Protein AF-A0A850MMD8-F1 (afdb_monomer_lite)

Structure (mmCIF, N/CA/C/O backbone):
data_AF-A0A850MMD8-F1
#
_entry.id   AF-A0A850MMD8-F1
#
loop_
_atom_site.group_PDB
_atom_site.id
_atom_site.type_symbol
_atom_site.label_atom_id
_atom_site.label_alt_id
_atom_site.label_comp_id
_atom_site.label_asym_id
_atom_site.label_entity_id
_atom_site.label_seq_id
_atom_site.pdbx_PDB_ins_code
_atom_site.Cartn_x
_atom_site.Cartn_y
_atom_site.Cartn_z
_atom_site.occupancy
_atom_site.B_iso_or_equiv
_atom_site.auth_seq_id
_atom_site.auth_comp_id
_atom_site.auth_asym_id
_atom_site.auth_atom_id
_atom_site.pdbx_PDB_model_num
ATOM 1 N N . ILE A 1 1 ? 17.928 2.950 -8.698 1.00 56.78 1 ILE A N 1
ATOM 2 C CA . ILE A 1 1 ? 17.664 1.497 -8.793 1.00 56.78 1 ILE A CA 1
ATOM 3 C C . ILE A 1 1 ? 16.423 1.160 -7.983 1.00 56.78 1 ILE A C 1
ATOM 5 O O . ILE A 1 1 ? 16.447 1.295 -6.770 1.00 56.78 1 ILE A O 1
ATOM 9 N N . SER A 1 2 ? 15.325 0.757 -8.626 1.00 57.56 2 SER A N 1
ATOM 10 C CA . SER A 1 2 ? 14.148 0.294 -7.867 1.00 57.56 2 SER A CA 1
ATOM 11 C C . SER A 1 2 ? 14.250 -1.174 -7.427 1.00 57.56 2 SER A C 1
ATOM 13 O O . SER A 1 2 ? 13.394 -1.638 -6.685 1.00 57.56 2 SER A O 1
ATOM 15 N N . ASP A 1 3 ? 15.302 -1.896 -7.844 1.00 64.00 3 ASP A N 1
ATOM 16 C CA . ASP A 1 3 ? 15.527 -3.306 -7.482 1.00 64.00 3 ASP A CA 1
ATOM 17 C C . ASP A 1 3 ? 16.199 -3.509 -6.106 1.00 64.00 3 ASP A C 1
ATOM 19 O O . ASP A 1 3 ? 16.391 -4.643 -5.669 1.00 64.00 3 ASP A O 1
ATOM 23 N N . GLY A 1 4 ? 16.549 -2.420 -5.409 1.00 67.31 4 GLY A N 1
ATOM 24 C CA . GLY A 1 4 ? 17.187 -2.471 -4.092 1.00 67.31 4 GLY A CA 1
ATOM 25 C C . GLY A 1 4 ? 18.696 -2.748 -4.097 1.00 67.31 4 GLY A C 1
ATOM 26 O O . GLY A 1 4 ? 19.254 -3.039 -3.034 1.00 67.31 4 GLY A O 1
ATOM 27 N N . TYR A 1 5 ? 19.391 -2.651 -5.238 1.00 70.56 5 TYR A N 1
ATOM 28 C CA . TYR A 1 5 ? 20.847 -2.808 -5.293 1.00 70.56 5 TYR A CA 1
ATOM 29 C C . TYR A 1 5 ? 21.573 -1.941 -4.255 1.00 70.56 5 TYR A C 1
ATOM 31 O O . TYR A 1 5 ? 21.380 -0.727 -4.157 1.00 70.56 5 TYR A O 1
ATOM 39 N N . ASN A 1 6 ? 22.449 -2.590 -3.485 1.00 72.56 6 ASN A N 1
ATOM 40 C CA . ASN A 1 6 ? 23.214 -1.989 -2.393 1.00 72.56 6 ASN A CA 1
ATOM 41 C C . ASN A 1 6 ? 22.350 -1.232 -1.358 1.00 72.56 6 ASN A C 1
ATOM 43 O O . ASN A 1 6 ? 22.802 -0.263 -0.752 1.00 72.56 6 ASN A O 1
ATOM 47 N N . GLY A 1 7 ? 21.084 -1.635 -1.189 1.00 75.94 7 GLY A N 1
ATOM 48 C CA . GLY A 1 7 ? 20.137 -0.990 -0.277 1.00 75.94 7 GLY A CA 1
ATOM 49 C C . GLY A 1 7 ? 19.680 0.402 -0.721 1.00 75.94 7 GLY A C 1
ATOM 50 O O . GLY A 1 7 ? 19.004 1.090 0.043 1.00 75.94 7 GLY A O 1
ATOM 51 N N . SER A 1 8 ? 20.034 0.831 -1.936 1.00 74.25 8 SER A N 1
ATOM 52 C CA . SER A 1 8 ? 19.597 2.107 -2.488 1.00 74.25 8 SER A CA 1
ATOM 53 C C . SER A 1 8 ? 18.377 1.905 -3.373 1.00 74.25 8 SER A C 1
ATOM 55 O O . SER A 1 8 ? 18.451 1.276 -4.426 1.00 74.25 8 SER A O 1
ATOM 57 N N . TYR A 1 9 ? 17.265 2.500 -2.953 1.00 74.81 9 TYR A N 1
ATOM 58 C CA . TYR A 1 9 ? 16.019 2.559 -3.721 1.00 74.81 9 TYR A CA 1
ATOM 59 C C . TYR A 1 9 ? 15.891 3.858 -4.526 1.00 74.81 9 TYR A C 1
ATOM 61 O O . TYR A 1 9 ? 14.892 4.090 -5.204 1.00 74.81 9 TYR A O 1
ATOM 69 N N . TRP A 1 10 ? 16.899 4.731 -4.445 1.00 74.06 10 TRP A N 1
ATOM 70 C CA . TRP A 1 10 ? 16.882 6.024 -5.112 1.00 74.06 10 TRP A CA 1
ATOM 71 C C . TRP A 1 10 ? 17.187 5.874 -6.600 1.00 74.06 10 TRP A C 1
ATOM 73 O O . TRP A 1 10 ? 18.110 5.161 -7.006 1.00 74.06 10 TRP A O 1
ATOM 83 N N . ASN A 1 11 ? 16.391 6.558 -7.416 1.00 78.44 11 ASN A N 1
ATOM 84 C CA . ASN A 1 11 ? 16.565 6.674 -8.855 1.00 78.44 11 ASN A CA 1
ATOM 85 C C . ASN A 1 11 ? 16.994 8.110 -9.170 1.00 78.44 11 ASN A C 1
ATOM 87 O O . ASN A 1 11 ? 16.187 9.028 -9.042 1.00 78.44 11 ASN A O 1
ATOM 91 N N . THR A 1 12 ? 18.279 8.319 -9.453 1.00 84.81 12 THR A N 1
ATOM 92 C CA . THR A 1 12 ? 18.892 9.660 -9.525 1.00 84.81 12 THR A CA 1
ATOM 93 C C . THR A 1 12 ? 19.184 10.123 -10.952 1.00 84.81 12 THR A C 1
ATOM 95 O O . THR A 1 12 ? 19.474 11.299 -11.159 1.00 84.81 12 THR A O 1
ATOM 98 N N . GLY A 1 13 ? 19.115 9.217 -11.927 1.00 88.25 13 GLY A N 1
ATOM 99 C CA . GLY A 1 13 ? 19.238 9.496 -13.353 1.00 88.25 13 GLY A CA 1
ATOM 100 C C . GLY A 1 13 ? 17.928 9.948 -14.001 1.00 88.25 13 GLY A C 1
ATOM 101 O O . GLY A 1 13 ? 16.879 10.049 -13.365 1.00 88.25 13 GLY A O 1
ATOM 102 N N . SER A 1 14 ? 17.991 10.247 -15.301 1.00 91.19 14 SER A N 1
ATOM 103 C CA . SER A 1 14 ? 16.820 10.649 -16.079 1.00 91.19 14 SER A CA 1
ATOM 104 C C . SER A 1 14 ? 16.006 9.420 -16.475 1.00 91.19 14 SER A C 1
ATOM 106 O O . SER A 1 14 ? 16.485 8.593 -17.243 1.00 91.19 14 SER A O 1
ATOM 108 N N . SER A 1 15 ? 14.743 9.373 -16.055 1.00 92.50 15 SER A N 1
ATOM 109 C CA . SER A 1 15 ? 13.777 8.366 -16.512 1.00 92.50 15 SER A CA 1
ATOM 110 C C . SER A 1 15 ? 12.998 8.863 -17.731 1.00 92.50 15 SER A C 1
ATOM 112 O O . SER A 1 15 ? 12.528 10.005 -17.747 1.00 92.5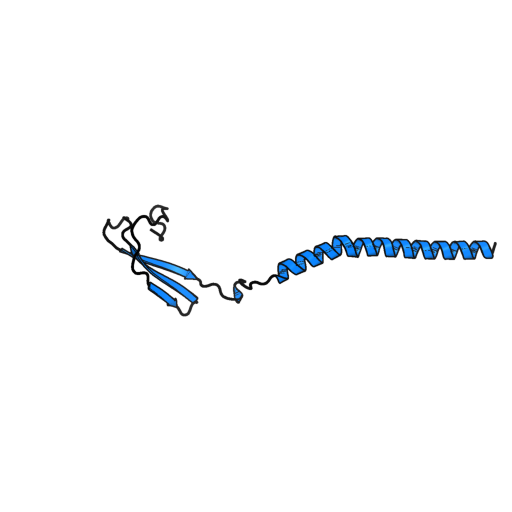0 15 SER A O 1
ATOM 114 N N . ARG A 1 16 ? 12.858 8.034 -18.772 1.00 94.25 16 ARG A N 1
ATOM 115 C CA . ARG A 1 16 ? 12.172 8.380 -20.030 1.00 94.25 16 ARG A CA 1
ATOM 116 C C . ARG A 1 16 ? 11.387 7.199 -20.592 1.00 94.25 16 ARG A C 1
ATOM 118 O O . ARG A 1 16 ? 11.653 6.048 -20.267 1.00 94.25 16 ARG A O 1
ATOM 125 N N . PHE A 1 17 ? 10.435 7.520 -21.469 1.00 96.62 17 PHE A N 1
ATOM 126 C CA . PHE A 1 17 ? 9.676 6.555 -22.274 1.00 96.62 17 PHE A CA 1
ATOM 127 C C . PHE A 1 17 ? 9.092 5.379 -21.468 1.00 96.62 17 PHE A C 1
ATOM 129 O O . PHE A 1 17 ? 9.367 4.224 -21.794 1.00 96.62 17 PHE A O 1
ATOM 136 N N . PRO A 1 18 ? 8.315 5.640 -20.399 1.00 96.00 18 PRO A N 1
ATOM 137 C CA . PRO A 1 18 ? 7.693 4.558 -19.654 1.00 96.00 18 PRO A CA 1
ATOM 138 C C . PRO A 1 18 ? 6.665 3.819 -20.522 1.00 96.00 18 PRO A C 1
ATOM 140 O O . PRO A 1 18 ? 5.955 4.435 -21.320 1.00 96.00 18 PRO A O 1
ATOM 143 N N . ALA A 1 19 ? 6.546 2.510 -20.315 1.00 97.94 19 ALA A N 1
ATOM 144 C CA . ALA A 1 19 ? 5.473 1.683 -20.851 1.00 97.94 19 ALA A CA 1
ATOM 145 C C . ALA A 1 19 ? 4.872 0.811 -19.744 1.00 97.94 19 ALA A C 1
ATOM 147 O O . ALA A 1 19 ? 5.548 0.430 -18.786 1.00 97.94 19 ALA A O 1
ATOM 148 N N . ILE A 1 20 ? 3.581 0.517 -19.884 1.00 97.44 20 ILE A N 1
ATOM 149 C CA . ILE A 1 20 ? 2.784 -0.181 -18.879 1.00 97.44 20 ILE A CA 1
ATOM 150 C C . ILE A 1 20 ? 1.927 -1.267 -19.527 1.00 97.44 20 ILE A C 1
ATOM 152 O O . ILE A 1 20 ? 1.367 -1.061 -20.604 1.00 97.44 20 ILE A O 1
ATOM 156 N N . ALA A 1 21 ? 1.813 -2.411 -18.858 1.00 97.50 21 ALA A N 1
ATOM 157 C CA . ALA A 1 21 ? 0.910 -3.495 -19.229 1.00 97.50 21 ALA A CA 1
ATOM 158 C C . ALA A 1 21 ? 0.343 -4.168 -17.973 1.00 97.50 21 ALA A C 1
ATOM 160 O O . ALA A 1 21 ? 0.970 -4.144 -16.915 1.00 97.50 21 ALA A O 1
ATOM 161 N N . ILE A 1 22 ? -0.840 -4.768 -18.091 1.00 96.62 22 ILE A N 1
ATOM 162 C CA . ILE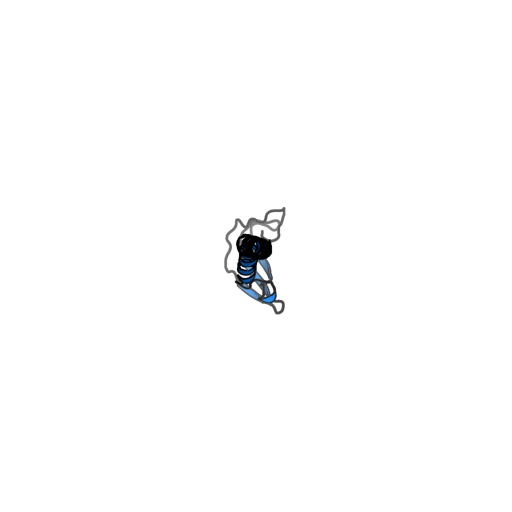 A 1 22 ? -1.483 -5.526 -17.013 1.00 96.62 22 ILE A CA 1
ATOM 163 C C . ILE A 1 22 ? -1.594 -6.978 -17.472 1.00 96.62 22 ILE A C 1
ATOM 165 O O . ILE A 1 22 ? -2.063 -7.227 -18.584 1.00 96.62 22 ILE A O 1
ATOM 169 N N . ASP A 1 23 ? -1.143 -7.920 -16.646 1.00 95.38 23 ASP A N 1
ATOM 170 C CA . ASP A 1 23 ? -1.274 -9.350 -16.928 1.00 95.38 23 ASP A CA 1
ATOM 171 C C . ASP A 1 23 ? -2.609 -9.937 -16.428 1.00 95.38 23 ASP A C 1
ATOM 173 O O . ASP A 1 23 ? -3.441 -9.266 -15.812 1.00 95.38 23 ASP A O 1
ATOM 177 N N . TYR A 1 24 ? -2.821 -11.227 -16.690 1.00 94.12 24 TYR A N 1
ATOM 178 C CA . TYR A 1 24 ? -4.031 -11.942 -16.272 1.00 94.12 24 TYR A CA 1
ATOM 179 C C . TYR A 1 24 ? -4.153 -12.107 -14.745 1.00 94.12 24 TYR A C 1
ATOM 181 O O . TYR A 1 24 ? -5.243 -12.383 -14.250 1.00 94.12 24 TYR A O 1
ATOM 189 N N . ASN A 1 25 ? -3.059 -11.923 -14.001 1.00 92.50 25 ASN A N 1
ATOM 190 C CA . ASN A 1 25 ? -3.009 -12.009 -12.543 1.00 92.50 25 ASN A CA 1
ATOM 191 C C . ASN A 1 25 ? -3.240 -10.653 -11.866 1.00 92.50 25 ASN A C 1
ATOM 193 O O . ASN A 1 25 ? -3.036 -10.536 -10.658 1.00 92.50 25 ASN A O 1
ATOM 197 N N . GLN A 1 26 ? -3.654 -9.629 -12.619 1.00 92.94 26 GLN A N 1
ATOM 198 C CA . GLN A 1 26 ? -3.812 -8.260 -12.118 1.00 92.94 26 GLN A CA 1
ATOM 199 C C . GLN A 1 26 ? -2.491 -7.684 -11.590 1.00 92.94 26 GLN A C 1
ATOM 201 O O . GLN A 1 26 ? -2.464 -6.867 -10.668 1.00 92.94 26 GLN A O 1
ATOM 206 N N . THR A 1 27 ? -1.378 -8.097 -12.191 1.00 94.88 27 THR A N 1
ATOM 207 C CA . THR A 1 27 ? -0.069 -7.500 -11.959 1.00 94.88 27 THR A CA 1
ATOM 208 C C . THR A 1 27 ? 0.151 -6.402 -12.983 1.00 94.88 27 THR A C 1
ATOM 210 O O . THR A 1 27 ? 0.068 -6.616 -14.192 1.00 94.88 27 THR A O 1
ATOM 213 N N . MET A 1 28 ? 0.434 -5.200 -12.492 1.00 95.69 28 MET A N 1
ATOM 214 C CA . MET A 1 28 ? 0.860 -4.080 -13.310 1.00 95.69 28 MET A CA 1
ATOM 215 C C . MET A 1 28 ? 2.368 -4.167 -13.519 1.00 95.69 28 MET A C 1
ATOM 217 O O . MET A 1 28 ? 3.138 -4.105 -12.561 1.00 95.69 28 MET A O 1
ATOM 221 N N . HIS A 1 29 ? 2.775 -4.278 -14.776 1.00 95.31 29 HIS A N 1
ATOM 222 C CA . HIS A 1 29 ? 4.157 -4.268 -15.229 1.00 95.31 29 HIS A CA 1
ATOM 223 C C . HIS A 1 29 ? 4.508 -2.871 -15.719 1.00 95.31 29 HIS A C 1
ATOM 225 O O . HIS A 1 29 ? 3.813 -2.333 -16.581 1.00 95.31 29 HIS A O 1
ATOM 231 N N . VAL A 1 30 ? 5.591 -2.294 -15.204 1.00 94.81 30 VAL A N 1
ATOM 232 C CA . VAL A 1 30 ? 6.086 -0.984 -15.634 1.00 94.81 30 VAL A CA 1
ATOM 233 C C . VAL A 1 30 ? 7.532 -1.131 -16.071 1.00 94.81 30 VAL A C 1
ATOM 235 O O . VAL A 1 30 ? 8.362 -1.632 -15.314 1.00 94.81 30 VAL A O 1
ATOM 238 N N . VAL A 1 31 ? 7.830 -0.682 -17.288 1.00 94.25 31 VAL A N 1
ATOM 239 C CA . VAL A 1 31 ? 9.192 -0.597 -17.828 1.00 94.25 31 VAL A CA 1
ATOM 240 C C . VAL A 1 31 ? 9.513 0.840 -18.204 1.00 94.25 31 VAL A C 1
ATOM 242 O O . VAL A 1 31 ? 8.625 1.578 -18.628 1.00 94.25 31 VAL A O 1
ATOM 245 N N . TRP A 1 32 ? 10.763 1.261 -18.049 1.00 93.75 32 TRP A N 1
ATOM 246 C CA . TRP A 1 32 ? 11.209 2.591 -18.467 1.00 93.75 32 TRP A CA 1
ATOM 247 C C . TRP A 1 32 ? 12.693 2.591 -18.809 1.00 93.75 32 TRP A C 1
ATOM 249 O O . TRP A 1 32 ? 13.447 1.741 -18.350 1.00 93.75 32 TRP A O 1
ATOM 259 N N . TYR A 1 33 ? 13.103 3.558 -19.620 1.00 91.81 33 TYR A N 1
ATOM 260 C CA . TYR A 1 33 ? 14.508 3.837 -19.886 1.00 91.81 33 TYR A CA 1
ATOM 261 C C . TYR A 1 33 ? 15.065 4.732 -18.782 1.00 91.81 33 TYR A C 1
ATOM 263 O O . TYR A 1 33 ? 14.437 5.741 -18.450 1.00 91.81 33 TYR A O 1
ATOM 271 N N . ASP A 1 34 ? 16.226 4.396 -18.230 1.00 91.38 34 ASP A N 1
ATOM 272 C CA . ASP A 1 34 ? 16.846 5.157 -17.149 1.00 91.38 34 ASP A CA 1
ATOM 273 C C . ASP A 1 34 ? 18.357 5.301 -17.320 1.00 91.38 34 ASP A C 1
ATOM 275 O O . ASP A 1 34 ? 18.997 4.432 -17.894 1.00 91.38 34 ASP A O 1
ATOM 279 N N . SER A 1 35 ? 18.913 6.401 -16.811 1.00 90.50 35 SER A N 1
ATOM 280 C CA . SER A 1 35 ? 20.349 6.704 -16.861 1.00 90.50 35 SER A CA 1
ATOM 281 C C . SER A 1 35 ? 21.012 6.677 -15.474 1.00 90.50 35 SER A C 1
ATOM 283 O O . SER A 1 35 ? 22.025 7.349 -15.247 1.00 90.50 35 SER A O 1
ATOM 285 N N . THR A 1 36 ? 20.378 6.044 -14.482 1.00 87.00 36 THR A N 1
ATOM 286 C CA . THR A 1 36 ? 20.910 5.937 -13.120 1.00 87.00 36 THR A CA 1
ATOM 287 C C . THR A 1 36 ? 22.089 4.977 -13.104 1.00 87.00 36 THR A C 1
ATOM 289 O O . THR A 1 36 ? 21.905 3.771 -13.222 1.00 87.00 36 THR A O 1
ATOM 292 N N . ALA A 1 37 ? 23.281 5.512 -12.835 1.00 82.19 37 ALA A N 1
ATOM 293 C CA . ALA A 1 37 ? 24.487 4.709 -12.687 1.00 82.19 37 ALA A CA 1
ATOM 294 C C . ALA A 1 37 ? 24.290 3.567 -11.674 1.00 82.19 37 ALA A C 1
ATOM 296 O O . ALA A 1 37 ? 23.852 3.781 -10.536 1.00 82.19 37 ALA A O 1
ATOM 297 N N . CYS A 1 38 ? 24.637 2.354 -12.090 1.00 76.62 38 CYS A N 1
ATOM 298 C CA . CYS A 1 38 ? 24.443 1.139 -11.314 1.00 76.62 38 CYS A CA 1
ATOM 299 C C . CYS A 1 38 ? 25.685 0.236 -11.372 1.00 76.62 38 CYS A C 1
ATOM 301 O O . CYS A 1 38 ? 26.752 0.636 -11.832 1.00 76.62 38 CYS A O 1
ATOM 303 N N . LYS A 1 39 ? 25.570 -1.009 -10.887 1.00 77.56 39 LYS A N 1
ATOM 304 C CA . LYS 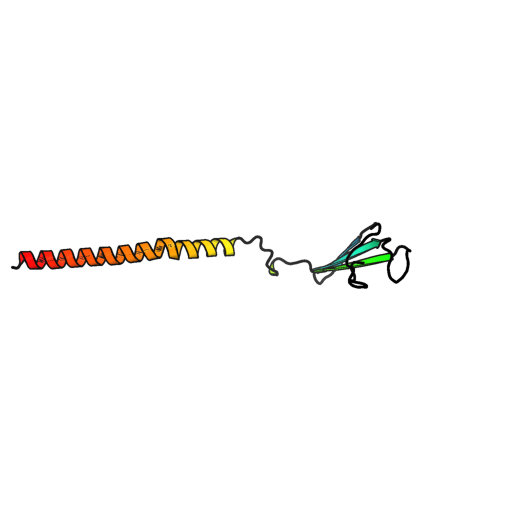A 1 39 ? 26.686 -1.975 -10.917 1.00 77.56 39 LYS A CA 1
ATOM 305 C C . LYS A 1 39 ? 27.147 -2.352 -12.323 1.00 77.56 39 LYS A C 1
ATOM 307 O O . LYS A 1 39 ? 28.223 -2.925 -12.462 1.00 77.56 39 LYS A O 1
ATOM 312 N N . TRP A 1 40 ? 26.313 -2.094 -13.326 1.00 73.44 40 TRP A N 1
ATOM 313 C CA . TRP A 1 40 ? 26.568 -2.455 -14.714 1.00 73.44 40 TRP A CA 1
ATOM 314 C C . TRP A 1 40 ? 27.172 -1.314 -15.535 1.00 73.44 40 TRP A C 1
ATOM 316 O O . TRP A 1 40 ? 27.708 -1.591 -16.601 1.00 73.44 40 TRP A O 1
ATOM 326 N N . GLY A 1 41 ? 27.197 -0.083 -15.011 1.00 79.00 41 GLY A N 1
ATOM 327 C CA . GLY A 1 41 ? 27.802 1.052 -15.698 1.00 79.00 41 GLY A CA 1
ATOM 328 C C . GLY A 1 41 ? 27.055 2.365 -15.498 1.00 79.00 41 GLY A C 1
ATOM 329 O O . GLY A 1 41 ? 26.327 2.563 -14.524 1.00 79.00 41 GLY A O 1
ATOM 330 N N . THR A 1 42 ? 27.324 3.283 -16.424 1.00 82.62 42 THR A N 1
ATOM 331 C CA . THR A 1 42 ? 26.689 4.604 -16.564 1.00 82.62 42 THR A CA 1
ATOM 332 C C . THR A 1 42 ? 26.006 4.749 -17.927 1.00 82.62 42 THR A C 1
ATOM 334 O O . THR A 1 42 ? 25.788 5.870 -18.391 1.00 82.62 42 THR A O 1
ATOM 337 N N . ASP A 1 43 ? 25.795 3.643 -18.637 1.00 85.38 43 ASP A N 1
ATOM 338 C CA . ASP A 1 43 ? 24.970 3.616 -19.833 1.00 85.38 43 ASP A CA 1
ATOM 339 C C . ASP A 1 43 ? 23.490 3.717 -19.447 1.00 85.38 43 ASP A C 1
ATOM 341 O O . ASP A 1 43 ? 23.157 4.062 -18.317 1.00 85.38 43 ASP A O 1
ATOM 345 N N . ASN A 1 44 ? 22.597 3.564 -20.422 1.00 88.06 44 ASN A N 1
ATOM 346 C CA . ASN A 1 44 ? 21.176 3.666 -20.139 1.00 88.06 44 ASN A CA 1
ATOM 347 C C . ASN A 1 44 ? 20.554 2.285 -20.173 1.00 88.06 44 ASN A C 1
ATOM 349 O O . ASN A 1 44 ? 20.687 1.567 -21.167 1.00 88.06 44 ASN A O 1
ATOM 353 N N . GLU A 1 45 ? 19.827 1.952 -19.120 1.00 87.12 45 GLU A N 1
ATOM 354 C CA . GLU A 1 45 ? 19.227 0.646 -18.948 1.00 87.12 45 GLU A CA 1
ATOM 355 C C . GLU A 1 45 ? 17.707 0.694 -19.075 1.00 87.12 45 GLU A C 1
ATOM 357 O O . GLU A 1 45 ? 17.046 1.718 -18.875 1.00 87.12 45 GLU A O 1
ATOM 362 N N . ILE A 1 46 ? 17.137 -0.465 -19.397 1.00 89.38 46 ILE A N 1
ATOM 363 C CA . ILE A 1 46 ? 15.704 -0.688 -19.266 1.00 89.38 46 ILE A CA 1
ATOM 364 C C . ILE A 1 46 ? 15.442 -1.193 -17.855 1.00 89.38 46 ILE A C 1
ATOM 366 O O . ILE A 1 46 ? 15.830 -2.300 -17.485 1.00 89.38 46 ILE A O 1
ATOM 370 N N . MET A 1 47 ? 14.770 -0.363 -17.075 1.00 88.12 47 MET A N 1
ATOM 371 C CA . MET A 1 47 ? 14.334 -0.676 -15.727 1.00 88.12 47 MET A CA 1
ATOM 372 C C . MET A 1 47 ? 12.946 -1.314 -15.759 1.00 88.12 47 MET A C 1
ATOM 374 O O . MET A 1 47 ? 12.147 -1.061 -16.663 1.00 88.12 47 MET A O 1
ATOM 378 N N . TYR A 1 48 ? 12.660 -2.133 -14.750 1.00 90.06 48 TYR A N 1
ATOM 379 C CA . TYR A 1 48 ? 11.411 -2.871 -14.624 1.00 90.06 48 TYR A CA 1
ATOM 380 C C . TYR A 1 48 ? 10.962 -2.923 -13.167 1.00 90.06 48 TYR A C 1
ATOM 382 O O . TYR A 1 48 ? 11.767 -3.155 -12.265 1.00 90.06 48 TYR A O 1
ATOM 390 N N . THR A 1 49 ? 9.667 -2.727 -12.939 1.00 90.25 49 THR A N 1
ATOM 391 C CA . THR A 1 49 ? 9.033 -2.967 -11.646 1.00 90.25 49 THR A CA 1
ATOM 392 C C . THR A 1 49 ? 7.629 -3.517 -11.833 1.00 90.25 49 THR A C 1
ATOM 394 O O . THR A 1 49 ? 7.006 -3.357 -12.888 1.00 90.25 49 THR A O 1
ATOM 397 N N . THR A 1 50 ? 7.125 -4.165 -10.789 1.00 93.25 50 THR A N 1
ATOM 398 C CA . THR A 1 50 ? 5.772 -4.709 -10.760 1.00 93.25 50 THR A CA 1
ATOM 399 C C . THR A 1 50 ? 5.071 -4.330 -9.483 1.00 93.25 50 THR A C 1
ATOM 401 O O . THR A 1 50 ? 5.667 -4.356 -8.407 1.00 93.25 50 THR A O 1
ATOM 404 N N . THR A 1 51 ? 3.776 -4.081 -9.588 1.00 91.69 51 THR A N 1
ATOM 405 C CA . THR A 1 51 ? 2.912 -3.989 -8.419 1.00 91.69 51 THR A CA 1
ATOM 406 C C . THR A 1 51 ? 1.606 -4.710 -8.687 1.00 91.69 51 THR A C 1
ATOM 408 O O . THR A 1 51 ? 1.127 -4.762 -9.819 1.00 91.69 51 THR A O 1
ATOM 411 N N . ARG A 1 52 ? 1.027 -5.285 -7.640 1.00 91.62 52 ARG A N 1
ATOM 412 C CA . ARG A 1 52 ? -0.289 -5.903 -7.724 1.00 91.62 52 ARG A CA 1
ATOM 413 C C . ARG A 1 52 ? -1.348 -4.806 -7.731 1.00 91.62 52 ARG A C 1
ATOM 415 O O . ARG A 1 52 ? -1.314 -3.915 -6.884 1.00 91.62 52 ARG A O 1
ATOM 422 N N . ILE A 1 53 ? -2.296 -4.885 -8.656 1.00 89.06 53 ILE A N 1
ATOM 423 C CA . ILE A 1 53 ? -3.460 -4.004 -8.670 1.00 89.06 53 ILE A CA 1
ATOM 424 C C . ILE A 1 53 ? -4.431 -4.511 -7.594 1.00 89.06 53 ILE A C 1
ATOM 426 O O . ILE A 1 53 ? -4.850 -5.670 -7.662 1.00 89.06 53 ILE A O 1
ATOM 430 N N . PRO A 1 54 ? -4.761 -3.696 -6.574 1.00 83.62 54 PRO A N 1
ATOM 431 C CA . PRO A 1 54 ? -5.774 -4.066 -5.601 1.00 83.62 54 PRO A CA 1
ATOM 432 C C . PRO A 1 54 ? -7.142 -4.126 -6.279 1.00 83.62 54 PRO A C 1
ATOM 434 O O . PRO A 1 54 ? -7.519 -3.249 -7.056 1.00 83.62 54 PRO A O 1
ATOM 437 N N . THR A 1 55 ? -7.879 -5.179 -5.969 1.00 76.50 55 THR A N 1
ATOM 438 C CA . THR A 1 55 ? -9.255 -5.403 -6.395 1.00 76.50 55 THR A CA 1
ATOM 439 C C . THR A 1 55 ? -10.231 -4.877 -5.351 1.00 76.50 55 THR A C 1
ATOM 441 O O . THR A 1 55 ? -9.853 -4.547 -4.226 1.00 76.50 55 THR A O 1
ATOM 444 N N . I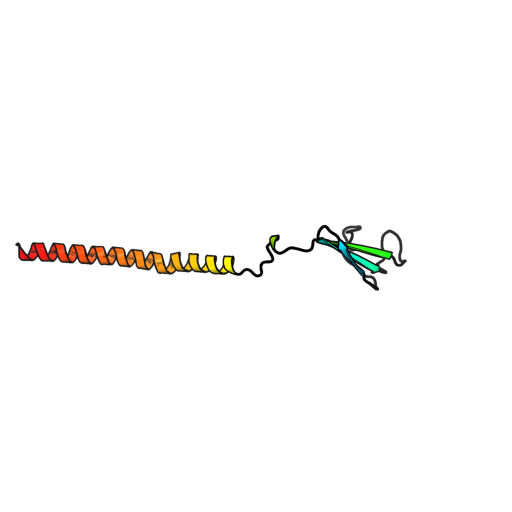LE A 1 56 ? -11.516 -4.847 -5.702 1.00 72.38 56 ILE A N 1
ATOM 445 C CA . ILE A 1 56 ? -12.592 -4.531 -4.753 1.00 72.38 56 ILE A CA 1
ATOM 446 C C . ILE A 1 56 ? -12.597 -5.537 -3.582 1.00 72.38 56 ILE A C 1
ATOM 448 O O . ILE A 1 56 ? -12.948 -5.184 -2.464 1.00 72.38 56 ILE A O 1
ATOM 452 N N . GLU A 1 57 ? -12.141 -6.773 -3.797 1.00 72.56 57 GLU A N 1
ATOM 453 C CA . GLU A 1 57 ? -12.066 -7.804 -2.753 1.00 72.56 57 GLU A CA 1
ATOM 454 C C . GLU A 1 57 ? -10.917 -7.563 -1.758 1.00 72.56 57 GLU A C 1
ATOM 456 O O . GLU A 1 57 ? -10.972 -8.031 -0.623 1.00 72.56 57 GLU A O 1
ATOM 461 N N . ASP A 1 58 ? -9.907 -6.774 -2.141 1.00 73.31 58 ASP A N 1
ATOM 462 C CA . ASP A 1 58 ? -8.765 -6.422 -1.289 1.00 73.31 58 ASP A CA 1
ATOM 463 C C . ASP A 1 58 ? -9.071 -5.318 -0.265 1.00 73.31 58 ASP A C 1
ATOM 465 O O . ASP A 1 58 ? -8.185 -4.889 0.477 1.00 73.31 58 ASP A O 1
ATOM 469 N N . GLY A 1 59 ? -10.319 -4.846 -0.201 1.00 62.28 59 GLY A N 1
ATOM 470 C CA . GLY A 1 59 ? -10.767 -3.914 0.830 1.00 62.28 59 GLY A CA 1
ATOM 471 C C . GLY A 1 59 ? -10.622 -2.435 0.472 1.00 62.28 59 GLY A C 1
ATOM 472 O O . GLY A 1 59 ? -10.829 -1.586 1.343 1.00 62.28 59 GLY A O 1
ATOM 473 N N . TRP A 1 60 ? -10.312 -2.080 -0.784 1.00 61.59 60 TRP A N 1
ATOM 474 C CA . TRP A 1 60 ? -10.451 -0.691 -1.241 1.00 61.59 60 TRP A CA 1
ATOM 475 C C . TRP A 1 60 ? -11.910 -0.394 -1.588 1.00 61.59 60 TRP A C 1
ATOM 477 O O . TRP A 1 60 ? -12.288 -0.202 -2.740 1.00 61.59 60 TRP A O 1
ATOM 487 N N . ASN A 1 61 ? -12.754 -0.396 -0.562 1.00 55.12 61 ASN A N 1
ATOM 488 C CA . ASN A 1 61 ? -14.198 -0.351 -0.765 1.00 55.12 61 ASN A CA 1
ATOM 489 C C . ASN A 1 61 ? -14.740 1.087 -0.766 1.00 55.12 61 ASN A C 1
ATOM 491 O O . ASN A 1 61 ? -15.940 1.284 -0.925 1.00 55.12 61 ASN A O 1
ATOM 495 N N . GLY A 1 62 ? -13.900 2.097 -0.487 1.00 61.06 62 GLY A N 1
ATOM 496 C CA . GLY A 1 62 ? -14.386 3.434 -0.111 1.00 61.06 62 GLY A CA 1
ATOM 497 C C . GLY A 1 62 ? -15.409 3.388 1.039 1.00 61.06 62 GLY A C 1
ATOM 498 O O . GLY A 1 62 ? -16.175 4.328 1.226 1.00 61.06 62 GLY A O 1
ATOM 499 N N . ASP A 1 63 ? -15.452 2.268 1.765 1.00 61.50 63 ASP A N 1
ATOM 500 C CA . ASP A 1 63 ? -16.595 1.855 2.560 1.00 61.50 63 ASP A CA 1
ATOM 501 C C . ASP A 1 63 ? -16.448 2.401 3.972 1.00 61.50 63 ASP A C 1
ATOM 503 O O . ASP A 1 63 ? -15.617 1.967 4.774 1.00 61.50 63 ASP A O 1
ATOM 507 N N . THR A 1 64 ? -17.255 3.417 4.250 1.00 61.69 64 THR A N 1
ATOM 508 C CA . THR A 1 64 ? -17.325 4.092 5.540 1.00 61.69 64 THR A CA 1
ATOM 509 C C . THR A 1 64 ? -18.110 3.289 6.574 1.00 61.69 64 THR A C 1
ATOM 511 O O . THR A 1 64 ? -18.201 3.734 7.717 1.00 61.69 64 THR A O 1
ATOM 514 N N . THR A 1 65 ? -18.653 2.109 6.242 1.00 65.44 65 THR A N 1
ATOM 515 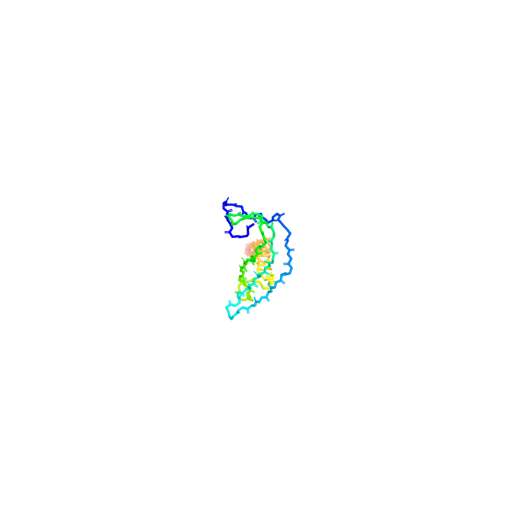C CA . THR A 1 65 ? -19.472 1.315 7.176 1.00 65.44 65 THR A CA 1
ATOM 516 C C . THR A 1 65 ? -18.743 1.023 8.484 1.00 65.44 65 THR A C 1
ATOM 518 O O . THR A 1 65 ? -19.321 1.196 9.556 1.00 65.44 65 THR A O 1
ATOM 521 N N . ASN A 1 66 ? -17.453 0.682 8.442 1.00 65.31 66 ASN A N 1
ATOM 522 C CA . ASN A 1 66 ? -16.657 0.450 9.655 1.00 65.31 66 ASN A CA 1
ATOM 523 C C . ASN A 1 66 ? -16.536 1.703 10.544 1.00 65.31 66 ASN A C 1
ATOM 525 O O . ASN A 1 66 ? -16.487 1.590 11.770 1.00 65.31 66 ASN A O 1
ATOM 529 N N . PHE A 1 67 ? -16.537 2.900 9.950 1.00 67.56 67 PHE A N 1
ATOM 530 C CA . PHE A 1 67 ? -16.560 4.166 10.685 1.00 67.56 67 PHE A CA 1
ATOM 531 C C . PHE A 1 67 ? -17.950 4.453 11.277 1.00 67.56 67 PHE A C 1
ATOM 533 O O . PHE A 1 67 ? -18.046 4.895 12.420 1.00 67.56 67 PHE A O 1
ATOM 540 N N . GLU A 1 68 ? -19.038 4.144 10.566 1.00 79.00 68 GLU A N 1
ATOM 541 C CA . GLU A 1 68 ? -20.404 4.337 11.079 1.00 79.00 68 GLU A CA 1
ATOM 542 C C . GLU A 1 68 ? -20.743 3.396 12.242 1.00 79.00 68 GLU A C 1
ATOM 544 O O . GLU A 1 68 ? -21.268 3.834 13.271 1.00 79.00 68 GLU A O 1
ATOM 549 N N . TRP A 1 69 ? -20.377 2.115 12.144 1.00 81.44 69 TRP A N 1
ATOM 550 C CA . TRP A 1 69 ? -20.590 1.145 13.223 1.00 81.44 69 TRP A CA 1
ATOM 551 C C . TRP A 1 69 ? -19.791 1.481 14.482 1.00 81.44 69 TRP A C 1
ATOM 553 O O . TRP A 1 69 ? -20.278 1.275 15.600 1.00 81.44 69 TRP A O 1
ATOM 563 N N . PHE A 1 70 ? -18.600 2.061 14.317 1.00 82.88 70 PHE A N 1
ATOM 564 C CA . PHE A 1 70 ? -17.820 2.570 15.437 1.00 82.88 70 PHE A CA 1
ATOM 565 C C . PHE A 1 70 ? -18.599 3.651 16.202 1.00 82.88 70 PHE A C 1
ATOM 567 O O . PHE A 1 70 ? -18.778 3.525 17.415 1.00 82.88 70 PHE A O 1
ATOM 574 N N . TRP A 1 71 ? -19.172 4.646 15.521 1.00 86.00 71 TRP A N 1
ATOM 575 C CA . TRP A 1 71 ? -19.960 5.695 16.182 1.00 86.00 71 TRP A CA 1
ATOM 576 C C . TRP A 1 71 ? -21.273 5.197 16.789 1.00 86.00 71 TRP A C 1
ATOM 578 O O . TRP A 1 71 ? -21.640 5.638 17.881 1.00 86.00 71 TRP A O 1
ATOM 588 N N . LEU A 1 72 ? -21.949 4.232 16.160 1.00 84.50 72 LEU A N 1
ATOM 589 C CA . LEU A 1 72 ? -23.136 3.594 16.742 1.00 84.50 72 LEU A CA 1
ATOM 590 C C . LEU A 1 72 ? -22.812 2.852 18.050 1.00 84.50 72 LEU A C 1
ATOM 592 O O . LEU A 1 72 ? -23.603 2.895 18.998 1.00 84.50 72 LEU A O 1
ATOM 596 N N . SER A 1 73 ? -21.627 2.239 18.150 1.00 88.12 73 SER A N 1
ATOM 597 C CA . SER A 1 73 ? -21.168 1.598 19.389 1.00 88.12 73 SER A CA 1
ATOM 598 C C . SER A 1 73 ? -20.929 2.617 20.516 1.00 88.12 73 SER A C 1
ATOM 600 O O . SER A 1 73 ? -21.352 2.398 21.655 1.00 88.12 73 SER A O 1
ATOM 602 N N . ILE A 1 74 ? -20.357 3.780 20.185 1.00 91.38 74 ILE A N 1
ATOM 603 C CA . ILE A 1 74 ? -20.116 4.880 21.129 1.00 91.38 74 ILE A CA 1
ATOM 604 C C . ILE A 1 74 ? -21.436 5.503 21.605 1.00 91.38 74 ILE A C 1
ATOM 606 O O . ILE A 1 74 ? -21.618 5.706 22.807 1.00 91.38 74 ILE A O 1
ATOM 610 N N . ILE A 1 75 ? -22.393 5.749 20.702 1.00 89.44 75 ILE A N 1
ATOM 611 C CA . ILE A 1 75 ? -23.724 6.282 21.050 1.00 89.44 75 ILE A CA 1
ATOM 612 C C . ILE A 1 75 ? -24.481 5.317 21.974 1.00 89.44 75 ILE A C 1
ATOM 614 O O . ILE A 1 75 ? -25.102 5.749 22.951 1.00 89.44 75 ILE A O 1
ATOM 618 N N . SER A 1 76 ? -24.402 4.009 21.717 1.00 87.81 76 SER A N 1
ATOM 619 C CA . SER A 1 76 ? -25.013 2.993 22.580 1.00 87.81 76 SER A CA 1
ATOM 620 C C . SER A 1 76 ? -24.461 3.058 24.009 1.00 87.81 76 SER A C 1
ATOM 622 O O . SER A 1 76 ? -25.232 3.134 24.969 1.00 87.81 76 SER A O 1
ATOM 624 N N . LEU A 1 77 ? -23.132 3.127 24.154 1.00 91.69 77 LEU A N 1
ATOM 625 C CA . LEU A 1 77 ? -22.459 3.203 25.453 1.00 91.69 77 LEU A CA 1
ATOM 626 C C . LEU A 1 77 ? -22.753 4.509 26.209 1.00 91.69 77 LEU A C 1
ATOM 628 O O . LEU A 1 77 ? -23.043 4.469 27.405 1.00 91.69 77 LEU A O 1
ATOM 632 N N . LEU A 1 78 ? -22.683 5.658 25.530 1.00 93.94 78 LEU A N 1
ATOM 633 C CA . LEU A 1 78 ? -22.743 6.974 26.178 1.00 93.94 78 LEU A CA 1
ATOM 634 C C . LEU A 1 78 ? -24.162 7.509 26.386 1.00 93.94 78 LEU A C 1
ATOM 636 O O . LEU A 1 78 ? -24.375 8.324 27.280 1.00 93.94 78 LEU A O 1
ATOM 640 N N . ILE A 1 79 ? -25.132 7.075 25.580 1.00 93.25 79 ILE A N 1
ATOM 641 C CA . ILE A 1 79 ? -26.490 7.635 25.599 1.00 93.25 79 ILE A CA 1
ATOM 642 C C . ILE A 1 79 ? -27.508 6.566 25.994 1.00 93.25 79 ILE A C 1
ATOM 644 O O . ILE A 1 79 ? -28.263 6.748 26.953 1.00 93.25 79 ILE A O 1
ATOM 648 N N . VAL A 1 80 ? -27.510 5.420 25.309 1.00 93.50 80 VAL A N 1
ATOM 649 C CA . VAL A 1 80 ? -28.567 4.408 25.473 1.00 93.50 80 VAL A CA 1
ATOM 650 C C . VAL A 1 80 ? -28.501 3.727 26.843 1.00 93.50 80 VAL A C 1
ATOM 652 O O . VAL A 1 80 ? -29.526 3.655 27.529 1.00 93.50 80 VAL A O 1
ATOM 655 N N . ILE A 1 81 ? -27.328 3.263 27.295 1.00 93.25 81 ILE A N 1
ATOM 656 C CA . ILE A 1 81 ? -27.241 2.567 28.597 1.00 93.25 81 ILE A CA 1
ATOM 657 C C . ILE A 1 81 ? -27.505 3.497 29.795 1.00 93.25 81 ILE A C 1
ATOM 659 O O . ILE A 1 81 ? -28.261 3.086 30.683 1.00 93.25 81 ILE A O 1
ATOM 663 N N . PRO A 1 82 ? -27.003 4.748 29.842 1.00 95.44 82 PRO A N 1
ATOM 664 C CA . PRO A 1 82 ? -27.339 5.681 30.918 1.00 95.44 82 PRO A CA 1
ATOM 665 C C . PRO A 1 82 ? -28.839 5.986 30.996 1.00 95.44 82 PRO A C 1
ATOM 667 O O . PRO A 1 82 ? -29.415 5.950 32.088 1.00 95.44 82 PRO A O 1
ATOM 670 N N . ILE A 1 83 ? -29.506 6.186 29.852 1.00 95.75 83 ILE A N 1
ATOM 671 C CA . ILE A 1 83 ? -30.966 6.360 29.798 1.00 95.75 83 ILE A CA 1
ATOM 672 C C . ILE A 1 83 ? -31.677 5.124 30.356 1.00 95.75 83 ILE A C 1
ATOM 674 O O . ILE A 1 83 ? -32.590 5.255 31.172 1.00 95.75 83 ILE A O 1
ATOM 678 N N . LEU A 1 84 ? -31.239 3.918 29.987 1.00 96.75 84 LEU A N 1
ATOM 679 C CA . LEU A 1 84 ? -31.791 2.660 30.501 1.00 96.75 84 LEU A CA 1
ATOM 680 C C . LEU A 1 84 ? -31.634 2.526 32.022 1.00 96.75 84 LEU A C 1
ATOM 682 O O . LEU A 1 84 ? -32.563 2.076 32.702 1.00 96.75 84 LEU A O 1
ATOM 686 N N . ILE A 1 85 ? -30.491 2.938 32.574 1.00 96.00 85 ILE A N 1
ATOM 687 C CA . ILE A 1 85 ? -30.239 2.952 34.022 1.00 96.00 85 ILE A CA 1
ATOM 688 C C . ILE A 1 85 ? -31.201 3.920 34.720 1.00 96.00 85 ILE A C 1
ATOM 690 O O . ILE A 1 85 ? -31.867 3.540 35.692 1.00 96.00 85 ILE A O 1
ATOM 694 N N . VAL A 1 86 ? -31.326 5.149 34.210 1.00 96.12 86 VAL A N 1
ATOM 695 C CA . VAL A 1 86 ? -32.243 6.162 34.756 1.00 96.12 86 VAL A CA 1
ATOM 696 C C . VAL A 1 86 ? -33.691 5.688 34.661 1.00 96.12 86 VAL A C 1
ATOM 698 O O . VAL A 1 86 ? -34.422 5.755 35.651 1.00 96.12 86 VAL A O 1
ATOM 701 N N . TYR A 1 87 ? -34.093 5.129 33.520 1.00 97.25 87 TYR A N 1
ATOM 702 C CA . TYR A 1 87 ? -35.426 4.575 33.303 1.00 97.25 87 TYR A CA 1
ATOM 703 C C . TYR A 1 87 ? -35.753 3.470 34.317 1.00 97.25 87 TYR A C 1
ATOM 705 O O . TYR A 1 87 ? -36.796 3.518 34.979 1.00 97.25 87 TYR A O 1
ATOM 713 N N . LYS A 1 88 ? -34.842 2.506 34.517 1.00 97.38 88 LYS A N 1
ATOM 714 C CA . LYS A 1 88 ? -35.010 1.437 35.518 1.00 97.38 88 LYS A CA 1
ATOM 715 C C . LYS A 1 88 ? -35.130 2.007 36.935 1.00 97.38 88 LYS A C 1
ATOM 717 O O . LYS A 1 88 ? -35.999 1.573 37.698 1.00 97.38 88 LYS A O 1
ATOM 722 N N . LYS A 1 89 ? -34.311 3.008 37.286 1.00 96.31 89 LYS A N 1
ATOM 723 C CA . LYS A 1 89 ? -34.369 3.690 38.590 1.00 96.31 89 LYS A CA 1
ATOM 724 C C . LYS A 1 89 ? -35.706 4.407 38.788 1.00 96.31 89 LYS A C 1
ATOM 726 O O . LYS A 1 89 ? -36.344 4.233 39.825 1.00 96.31 89 LYS A O 1
ATOM 731 N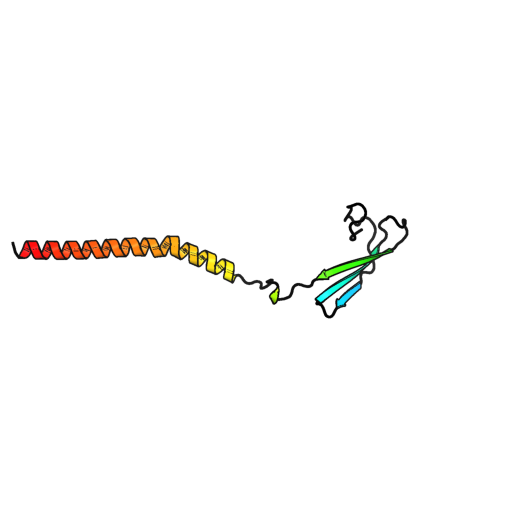 N . PHE A 1 90 ? -36.168 5.147 37.785 1.00 96.69 90 PHE A N 1
ATOM 732 C CA . PHE A 1 90 ? -37.443 5.860 37.816 1.00 96.69 90 PHE A CA 1
ATOM 733 C C . PHE A 1 90 ? -38.639 4.913 37.958 1.00 96.69 90 PHE A C 1
ATOM 735 O O . PHE A 1 90 ? -39.504 5.130 38.811 1.00 96.69 90 PHE A O 1
ATOM 742 N N . LYS A 1 91 ? -38.648 3.806 37.206 1.00 97.00 91 LYS A N 1
ATOM 743 C CA . LYS A 1 91 ? -39.678 2.763 37.318 1.00 97.00 91 LYS A CA 1
ATOM 744 C C . LYS A 1 91 ? -39.733 2.174 38.734 1.00 97.00 91 LYS A C 1
ATOM 746 O O . LYS A 1 91 ? -40.819 2.020 39.292 1.00 97.00 91 LYS A O 1
ATOM 751 N N . LYS A 1 92 ? -38.573 1.921 39.355 1.00 97.00 92 LYS A N 1
ATOM 752 C CA . LYS A 1 92 ? -38.482 1.443 40.747 1.00 97.00 92 LYS A CA 1
ATOM 753 C C . LYS A 1 92 ? -39.023 2.466 41.754 1.00 97.00 92 LYS A C 1
ATOM 755 O O . LYS A 1 92 ? -39.723 2.076 42.685 1.00 97.00 92 LYS A O 1
ATOM 760 N N . MET A 1 93 ? -38.738 3.759 41.571 1.00 96.38 93 MET A N 1
ATOM 761 C CA . MET A 1 93 ? -39.258 4.825 42.445 1.00 96.38 93 MET A CA 1
ATOM 762 C C . MET A 1 93 ? -40.783 4.944 42.370 1.00 96.38 93 MET A C 1
ATOM 764 O O . MET A 1 93 ? -41.430 5.045 43.411 1.00 96.38 93 MET A O 1
ATOM 768 N N . LYS A 1 94 ? -41.367 4.868 41.165 1.00 96.31 94 LYS A N 1
ATOM 769 C CA . LYS A 1 94 ? -42.830 4.869 40.993 1.00 96.31 94 LYS A CA 1
ATOM 770 C C . LYS A 1 94 ? -43.494 3.701 41.725 1.00 96.31 94 LYS A C 1
ATOM 772 O O . LYS A 1 94 ? -44.449 3.935 42.460 1.00 96.31 94 LYS A O 1
ATOM 777 N N . LYS A 1 95 ? -42.945 2.484 41.599 1.00 96.00 95 LYS A N 1
ATOM 778 C CA . LYS A 1 95 ? -43.460 1.294 42.302 1.00 96.00 95 LYS A CA 1
ATOM 779 C C . LYS A 1 95 ? -43.449 1.481 43.826 1.00 96.00 95 LYS A C 1
ATOM 781 O O . LYS A 1 95 ? -44.483 1.316 44.461 1.00 96.00 95 LYS A O 1
ATOM 786 N N . LYS A 1 96 ? -42.326 1.939 44.396 1.00 95.31 96 LYS A N 1
ATOM 787 C CA . LYS A 1 96 ? -42.216 2.217 45.842 1.00 95.31 96 LYS A CA 1
ATOM 788 C C . LYS A 1 96 ? -43.194 3.294 46.325 1.00 95.31 96 LYS A C 1
ATOM 790 O O . LYS A 1 96 ? -43.768 3.161 47.402 1.00 95.31 96 LYS A O 1
ATOM 795 N N . LYS A 1 97 ? -43.384 4.369 45.547 1.00 94.50 97 LYS A N 1
ATOM 796 C CA . LYS A 1 97 ? -44.331 5.446 45.887 1.00 94.50 97 LYS A CA 1
ATOM 797 C C . LYS A 1 97 ? -45.774 4.929 45.911 1.00 94.50 97 LYS A C 1
ATOM 799 O O . LYS A 1 97 ? -46.528 5.303 46.802 1.00 94.50 97 LYS A O 1
ATOM 804 N N . GLN A 1 98 ? -46.132 4.056 44.967 1.00 93.94 98 GLN A N 1
ATOM 805 C CA . GLN A 1 98 ? -47.448 3.421 44.910 1.00 93.94 98 GLN A CA 1
ATOM 806 C C . GLN A 1 98 ? -47.682 2.490 46.109 1.00 93.94 98 GLN A C 1
ATOM 808 O O . GLN A 1 98 ? -48.692 2.634 46.788 1.00 93.94 98 GLN A O 1
ATOM 813 N N . GLU A 1 99 ? -46.727 1.609 46.426 1.00 95.44 99 GLU A N 1
ATOM 814 C CA . GLU A 1 99 ? -46.801 0.709 47.591 1.00 95.44 99 GLU A CA 1
ATOM 815 C C . GLU A 1 99 ? -46.933 1.487 48.914 1.00 95.44 99 GLU A C 1
ATOM 817 O O . GLU A 1 99 ? -47.799 1.182 49.730 1.00 95.44 99 GLU A O 1
ATOM 822 N N . SER A 1 100 ? -46.141 2.551 49.105 1.00 92.25 100 SER A N 1
ATOM 823 C CA . SER A 1 100 ? -46.227 3.401 50.302 1.00 92.25 100 SER A CA 1
ATOM 824 C C . SER A 1 100 ? -47.561 4.145 50.418 1.00 92.25 100 SER A C 1
ATOM 826 O O . SER A 1 100 ? -48.050 4.328 51.532 1.00 92.25 100 SER A O 1
ATOM 828 N N . SER A 1 101 ? -48.143 4.582 49.296 1.00 91.69 101 SER A N 1
ATOM 829 C CA . SER A 1 101 ? -49.450 5.246 49.292 1.00 91.69 101 SER A CA 1
ATOM 830 C C . SER A 1 101 ? -50.561 4.292 49.717 1.00 91.69 101 SER A C 1
ATOM 832 O O . SER A 1 101 ? -51.406 4.687 50.507 1.00 91.69 101 SER A O 1
ATOM 834 N N . ILE A 1 102 ? -50.539 3.048 49.228 1.00 92.56 102 ILE A N 1
ATOM 835 C CA . ILE A 1 102 ? -51.546 2.029 49.560 1.00 92.56 102 ILE A CA 1
ATOM 836 C C . ILE A 1 102 ? -51.518 1.719 51.062 1.00 92.56 102 ILE A C 1
ATOM 838 O O . ILE A 1 102 ? -52.563 1.717 51.703 1.00 92.56 102 ILE A O 1
ATOM 842 N N . ILE A 1 103 ? -50.328 1.529 51.643 1.00 91.44 103 ILE A N 1
ATOM 843 C CA . ILE A 1 103 ? -50.173 1.231 53.077 1.00 91.44 103 ILE A CA 1
ATOM 844 C C . ILE A 1 103 ? -50.742 2.359 53.955 1.00 91.44 103 ILE A C 1
ATOM 846 O O . ILE A 1 103 ? -51.434 2.079 54.926 1.00 91.44 103 ILE A O 1
ATOM 850 N N . LYS A 1 104 ? -50.504 3.628 53.595 1.00 92.62 104 LYS A N 1
ATOM 851 C CA . LYS A 1 104 ? -51.028 4.797 54.330 1.00 92.62 104 LYS A CA 1
ATOM 852 C C . LYS A 1 104 ? -52.549 4.951 54.278 1.00 92.62 104 LYS A C 1
ATOM 854 O O . LYS A 1 104 ? -53.086 5.706 55.070 1.00 92.62 104 LYS A O 1
ATOM 859 N N . THR A 1 105 ? -53.218 4.345 53.302 1.00 89.06 105 THR A N 1
ATOM 860 C CA . THR A 1 105 ? -54.684 4.394 53.187 1.00 89.06 105 THR A CA 1
ATOM 861 C C . THR A 1 105 ? -55.355 3.283 53.996 1.00 89.06 105 THR A C 1
ATOM 863 O O . THR A 1 105 ? -56.537 3.388 54.300 1.00 89.06 105 THR A O 1
ATOM 866 N N . ILE A 1 106 ? -54.619 2.212 54.309 1.00 90.12 106 ILE A N 1
ATOM 867 C CA . ILE A 1 106 ? -55.131 1.038 55.031 1.00 90.12 106 ILE A CA 1
ATOM 868 C C . ILE A 1 106 ? -54.875 1.142 56.548 1.00 90.12 106 ILE A C 1
ATOM 870 O O . ILE A 1 106 ? -55.635 0.558 57.318 1.00 90.12 106 ILE A O 1
ATOM 874 N N . LEU A 1 107 ? -53.823 1.858 56.966 1.00 81.50 107 LEU A N 1
ATOM 875 C CA . LEU A 1 107 ? -53.535 2.219 58.365 1.00 81.50 107 LEU A CA 1
ATOM 876 C C . LEU A 1 107 ? -54.266 3.502 58.768 1.00 81.50 107 LEU A C 1
ATOM 878 O O . LEU A 1 107 ? -54.759 3.542 59.915 1.00 81.50 107 LEU A O 1
#

pLDDT: mean 85.85, std 11.41, range [55.12, 97.94]

Radius of gyration: 34.52 Å; chains: 1; bounding box: 83×23×81 Å

Foldseek 3Di:
DCVCVVNDNDQDWDWDDKDWDADPQQKIKIWIWTQRADPVGRDIDIDIDIDHDDDCVNPPVVDCVVVVVVVVVVCCVPPVVVVVVVVVVVVVVVVVVVVVVVVVVVD

Secondary structure (DSSP, 8-state):
-TT-GGG-----S-EEEEEEEE-TTSEEEEEEEE---BTTBSS-EEEEEEEEPPPGGGT----THHHHHHHHHHHIIIIIHHHHHHHHHHHHHHHHHHHHHHHHHH-

Sequence (107 aa):
ISDGYNGSYWNTGSSRFPAIAIDYNQTMHVVWYDSTACKWGTDNEIMYTTTRIPTIEDGWNGDTTNFEWFWLSIISLLIVIPILIVYKKFKKMKKKKQESSIIKTIL